Protein AF-A0A5S9M1X1-F1 (afdb_monomer)

pLDDT: mean 84.39, std 19.88, range [31.69, 98.31]

Structure (mmCIF, N/CA/C/O backbone):
data_AF-A0A5S9M1X1-F1
#
_entry.id   AF-A0A5S9M1X1-F1
#
loop_
_atom_site.group_PDB
_atom_site.id
_atom_site.type_symbol
_atom_site.label_atom_id
_atom_site.label_alt_id
_atom_site.label_comp_id
_atom_site.label_asym_id
_atom_site.label_entity_id
_atom_site.label_seq_id
_atom_site.pdbx_PDB_ins_code
_atom_site.Cartn_x
_atom_site.Cartn_y
_atom_site.Cartn_z
_atom_site.occupancy
_atom_site.B_iso_or_equiv
_atom_site.auth_seq_id
_atom_site.auth_comp_id
_atom_site.auth_asym_id
_atom_site.auth_atom_id
_atom_site.pdbx_PDB_model_num
ATOM 1 N N . MET A 1 1 ? -15.182 13.390 7.816 1.00 87.38 1 MET A N 1
ATOM 2 C CA . MET A 1 1 ? -15.202 12.295 6.815 1.00 87.38 1 MET A CA 1
ATOM 3 C C . MET A 1 1 ? -13.809 11.681 6.762 1.00 87.38 1 MET A C 1
ATOM 5 O O . MET A 1 1 ? -12.875 12.431 6.993 1.00 87.38 1 MET A O 1
ATOM 9 N N . TYR A 1 2 ? -13.662 10.376 6.515 1.00 93.69 2 TYR A N 1
ATOM 10 C CA . TYR A 1 2 ? -12.347 9.786 6.215 1.00 93.69 2 TYR A CA 1
ATOM 11 C C . TYR A 1 2 ? -12.047 9.949 4.726 1.00 93.69 2 TYR A C 1
ATOM 13 O O . TYR A 1 2 ? -12.960 9.822 3.910 1.00 93.69 2 TYR A O 1
ATOM 21 N N . LEU A 1 3 ? -10.790 10.208 4.376 1.00 96.44 3 LEU A N 1
ATOM 22 C CA . LEU A 1 3 ? -10.363 10.383 2.991 1.00 96.44 3 LEU A CA 1
ATOM 23 C C . LEU A 1 3 ? -9.283 9.363 2.643 1.00 96.44 3 LEU A C 1
ATOM 25 O O . LEU A 1 3 ? -8.184 9.431 3.181 1.00 96.44 3 LEU A O 1
ATOM 29 N N . ILE A 1 4 ? -9.589 8.462 1.710 1.00 96.75 4 ILE A N 1
ATOM 30 C CA . ILE A 1 4 ? -8.598 7.609 1.044 1.00 96.75 4 ILE A CA 1
ATOM 31 C C . ILE A 1 4 ? -8.215 8.324 -0.250 1.00 96.75 4 ILE A C 1
ATOM 33 O O . ILE A 1 4 ? -8.978 8.315 -1.216 1.00 96.75 4 ILE A O 1
ATOM 37 N N . ALA A 1 5 ? -7.070 9.004 -0.252 1.00 96.38 5 ALA A N 1
ATOM 38 C CA . ALA A 1 5 ? -6.722 10.017 -1.250 1.00 96.38 5 ALA A CA 1
ATOM 39 C C . ALA A 1 5 ? -6.144 9.441 -2.559 1.00 96.38 5 ALA A C 1
ATOM 41 O O . ALA A 1 5 ? -5.335 10.088 -3.221 1.00 96.38 5 ALA A O 1
ATOM 42 N N . GLY A 1 6 ? -6.547 8.227 -2.949 1.00 95.06 6 GLY A N 1
ATOM 43 C CA . GLY A 1 6 ? -5.954 7.542 -4.098 1.00 95.06 6 GLY A CA 1
ATOM 44 C C . GLY A 1 6 ? -4.462 7.290 -3.880 1.00 95.06 6 GLY A C 1
ATOM 45 O O . GLY A 1 6 ? -4.043 6.991 -2.765 1.00 95.06 6 GLY A O 1
ATOM 46 N N . SER A 1 7 ? -3.663 7.428 -4.934 1.00 96.31 7 SER A N 1
ATOM 47 C CA . SER A 1 7 ? -2.209 7.422 -4.807 1.00 96.31 7 SER A CA 1
ATOM 48 C C . SER A 1 7 ? -1.552 8.465 -5.709 1.00 96.31 7 SER A C 1
ATOM 50 O O . SER A 1 7 ? -2.119 8.873 -6.726 1.00 96.31 7 SER A O 1
ATOM 52 N N . VAL A 1 8 ? -0.365 8.918 -5.315 1.00 95.94 8 VAL A N 1
ATOM 53 C CA . VAL A 1 8 ? 0.420 9.957 -5.991 1.00 95.94 8 VAL A CA 1
ATOM 54 C C . VAL A 1 8 ? 1.879 9.533 -6.095 1.00 95.94 8 VAL A C 1
ATOM 56 O O . VAL A 1 8 ? 2.353 8.712 -5.313 1.00 95.94 8 VAL A O 1
ATOM 59 N N . LEU A 1 9 ? 2.606 10.095 -7.060 1.00 94.81 9 LEU A N 1
ATOM 60 C CA . LEU A 1 9 ? 4.060 9.966 -7.072 1.00 94.81 9 LEU A CA 1
ATOM 61 C C . LEU A 1 9 ? 4.649 10.872 -5.996 1.00 94.81 9 LEU A C 1
ATOM 63 O O . LEU A 1 9 ? 4.362 12.069 -5.974 1.00 94.81 9 LEU A O 1
ATOM 67 N N . ASN A 1 10 ? 5.475 10.301 -5.130 1.00 94.38 10 ASN A N 1
ATOM 68 C CA . ASN A 1 10 ? 6.081 11.006 -4.014 1.00 94.38 10 ASN A CA 1
ATOM 69 C C . ASN A 1 10 ? 7.603 10.874 -4.070 1.00 94.38 10 ASN A C 1
ATOM 71 O O . ASN A 1 10 ? 8.118 9.763 -4.154 1.00 94.38 10 ASN A O 1
ATOM 75 N N . LYS A 1 11 ? 8.329 11.995 -4.013 1.00 93.94 11 LYS A N 1
ATOM 76 C CA . LYS A 1 11 ? 9.790 11.978 -3.865 1.00 93.94 11 LYS A CA 1
ATOM 77 C C . LYS A 1 11 ? 10.115 11.925 -2.374 1.00 93.94 11 LYS A C 1
ATOM 79 O O . LYS A 1 11 ? 9.894 12.902 -1.660 1.00 93.94 11 LYS A O 1
ATOM 84 N N . ARG A 1 12 ? 10.645 10.796 -1.907 1.00 89.44 12 ARG A N 1
ATOM 85 C CA . ARG A 1 12 ? 11.081 10.613 -0.521 1.00 89.44 12 ARG A CA 1
ATOM 86 C C . ARG A 1 12 ? 12.296 11.500 -0.248 1.00 89.44 12 ARG A C 1
ATOM 88 O O . ARG A 1 12 ? 13.235 11.559 -1.041 1.00 89.44 12 ARG A O 1
ATOM 95 N N . THR A 1 13 ? 12.254 12.222 0.869 1.00 80.81 13 THR A N 1
ATOM 96 C CA . THR A 1 13 ? 13.259 13.232 1.240 1.00 80.81 13 THR A CA 1
ATOM 97 C C . THR A 1 13 ? 14.597 12.637 1.656 1.00 80.81 13 THR A C 1
ATOM 99 O O . THR A 1 13 ? 15.601 13.338 1.615 1.00 80.81 13 THR A O 1
ATOM 102 N N . GLU A 1 14 ? 14.605 11.370 2.066 1.00 74.69 14 GLU A N 1
ATOM 103 C CA . GLU A 1 14 ? 15.771 10.705 2.654 1.00 74.69 14 GLU A CA 1
ATOM 104 C C . GLU A 1 14 ? 16.738 10.186 1.576 1.00 7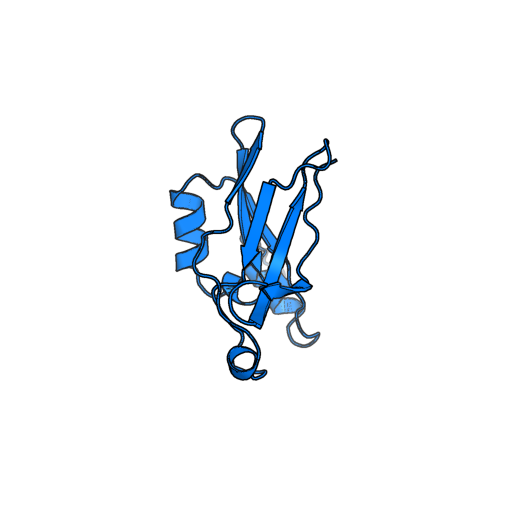4.69 14 GLU A C 1
ATOM 106 O O . GLU A 1 14 ? 17.950 10.330 1.723 1.00 74.69 14 GLU A O 1
ATOM 111 N N . ASP A 1 15 ? 16.208 9.701 0.444 1.00 74.00 15 ASP A N 1
ATOM 112 C CA . ASP A 1 15 ? 16.982 8.859 -0.484 1.00 74.00 15 ASP A CA 1
ATOM 113 C C . ASP A 1 15 ? 16.869 9.276 -1.965 1.00 74.00 15 ASP A C 1
ATOM 115 O O . ASP A 1 15 ? 17.278 8.534 -2.853 1.00 74.00 15 ASP A O 1
ATOM 119 N N . GLU A 1 16 ? 16.212 10.401 -2.265 1.00 79.00 16 GLU A N 1
ATOM 120 C CA . GLU A 1 16 ? 15.777 10.810 -3.618 1.00 79.00 16 GLU A CA 1
ATOM 121 C C . GLU A 1 16 ? 14.850 9.827 -4.363 1.00 79.00 16 GLU A C 1
ATOM 123 O O . GLU A 1 16 ? 14.404 10.122 -5.475 1.00 79.00 16 GLU A O 1
ATOM 128 N N . ASN A 1 17 ? 14.513 8.700 -3.739 1.00 88.69 17 ASN A N 1
ATOM 129 C CA . ASN A 1 17 ? 13.624 7.675 -4.265 1.00 88.69 17 ASN A CA 1
ATOM 130 C C . ASN A 1 17 ? 12.232 8.239 -4.570 1.00 88.69 17 ASN A C 1
ATOM 132 O O . ASN A 1 17 ? 11.661 8.991 -3.779 1.00 88.69 17 ASN A O 1
ATOM 136 N N . ILE A 1 18 ? 11.657 7.835 -5.702 1.00 94.25 18 ILE A N 1
ATOM 137 C CA . ILE A 1 18 ? 10.270 8.155 -6.048 1.00 94.25 18 ILE A CA 1
ATOM 138 C C . ILE A 1 18 ? 9.421 6.921 -5.765 1.00 94.25 18 ILE A C 1
ATOM 140 O O . ILE A 1 18 ? 9.747 5.832 -6.219 1.00 94.25 18 ILE A O 1
ATOM 144 N N . THR A 1 19 ? 8.323 7.065 -5.040 1.00 95.38 19 THR A N 1
ATOM 145 C CA . THR A 1 19 ? 7.402 5.966 -4.738 1.00 95.38 19 THR A CA 1
ATOM 146 C C . THR A 1 19 ? 5.996 6.291 -5.238 1.00 95.38 19 THR A C 1
ATOM 148 O O . THR A 1 19 ? 5.674 7.435 -5.562 1.00 95.38 19 THR A O 1
ATOM 151 N N . ASN A 1 20 ? 5.154 5.265 -5.369 1.00 96.06 20 ASN A N 1
ATOM 152 C CA . ASN A 1 20 ? 3.722 5.438 -5.604 1.00 96.06 20 ASN A CA 1
ATOM 153 C C . ASN A 1 20 ? 3.003 5.274 -4.264 1.00 96.06 20 ASN A C 1
ATOM 155 O O . ASN A 1 20 ? 2.883 4.150 -3.772 1.00 96.06 20 ASN A O 1
ATOM 159 N N . THR A 1 21 ? 2.572 6.392 -3.689 1.00 97.12 21 THR A N 1
ATOM 160 C CA . THR A 1 21 ? 2.156 6.489 -2.290 1.00 97.12 21 THR A CA 1
ATOM 161 C C . THR A 1 21 ? 0.668 6.767 -2.166 1.00 97.12 21 THR A C 1
ATOM 163 O O . THR A 1 21 ? 0.153 7.700 -2.781 1.00 97.12 21 THR A O 1
ATOM 166 N N . MET A 1 22 ? -0.022 5.988 -1.339 1.00 98.00 22 MET A N 1
ATOM 167 C CA . MET A 1 22 ? -1.381 6.261 -0.883 1.00 98.00 22 MET A CA 1
ATOM 168 C C . MET A 1 22 ? -1.356 6.950 0.476 1.00 98.00 22 MET A C 1
ATOM 170 O O . MET A 1 22 ? -0.682 6.489 1.396 1.00 98.00 22 MET A O 1
ATOM 174 N N . TYR A 1 23 ? -2.183 7.986 0.612 1.00 97.81 23 TYR A N 1
ATOM 175 C CA . TYR A 1 23 ? -2.425 8.657 1.882 1.00 97.81 23 TYR A CA 1
ATOM 176 C C . TYR A 1 23 ? -3.860 8.463 2.358 1.00 97.81 23 TYR A C 1
ATOM 178 O O . TYR A 1 23 ? -4.808 8.530 1.566 1.00 97.81 23 TYR A O 1
ATOM 186 N N . VAL A 1 24 ? -4.023 8.262 3.665 1.00 97.94 24 VAL A N 1
ATOM 187 C CA . VAL A 1 24 ? -5.338 8.206 4.312 1.00 97.94 24 VAL A CA 1
ATOM 188 C C . VAL A 1 24 ? -5.397 9.198 5.458 1.00 97.94 24 VAL A C 1
ATOM 190 O O . VAL A 1 24 ? -4.503 9.220 6.298 1.00 97.94 24 VAL A O 1
ATOM 193 N N . PHE A 1 25 ? -6.478 9.976 5.518 1.00 97.62 25 PHE A N 1
ATOM 194 C CA . PHE A 1 25 ? -6.716 10.963 6.570 1.00 97.62 25 PHE A CA 1
ATOM 195 C C . PHE A 1 25 ? -8.014 10.681 7.326 1.00 97.62 25 PHE A C 1
ATOM 197 O O . PHE A 1 25 ? -9.014 10.252 6.734 1.00 97.62 25 PHE A O 1
ATOM 204 N N . ASN A 1 26 ? -8.014 10.948 8.632 1.00 96.19 26 ASN A N 1
ATOM 205 C CA . ASN A 1 26 ? -9.204 10.831 9.470 1.00 96.19 26 ASN A CA 1
ATOM 206 C C . ASN A 1 26 ? -10.092 12.085 9.415 1.00 96.19 26 ASN A C 1
ATOM 208 O O . ASN A 1 26 ? -9.854 13.032 8.664 1.00 96.19 26 ASN A O 1
ATOM 212 N N . ARG A 1 27 ? -11.152 12.097 10.232 1.00 94.31 27 ARG A N 1
ATOM 213 C CA . ARG A 1 27 ? -12.136 13.192 10.260 1.00 94.31 27 ARG A CA 1
ATOM 214 C C . ARG A 1 27 ? -11.568 14.502 10.808 1.00 94.31 27 ARG A C 1
ATOM 216 O O . ARG A 1 27 ? -12.170 15.543 10.561 1.00 94.31 27 ARG A O 1
ATOM 223 N N . GLN A 1 28 ? -10.464 14.431 11.539 1.00 96.19 28 GLN A N 1
ATOM 224 C CA . GLN A 1 28 ? -9.748 15.539 12.155 1.00 96.19 28 GLN A CA 1
ATOM 225 C C . GLN A 1 28 ? -8.643 16.085 11.234 1.00 96.19 28 GLN A C 1
ATOM 227 O O . GLN A 1 28 ? -8.047 17.110 11.548 1.00 96.19 28 GLN A O 1
ATOM 232 N N . GLY A 1 29 ? -8.403 15.442 10.084 1.00 95.94 29 GLY A N 1
ATOM 233 C CA . GLY A 1 29 ? -7.331 15.800 9.153 1.00 95.94 29 GLY A CA 1
ATOM 234 C C . GLY A 1 29 ? -5.976 15.190 9.512 1.00 95.94 29 GLY A C 1
ATOM 235 O O . GLY A 1 29 ? -4.969 15.559 8.916 1.00 95.94 29 GLY A O 1
ATOM 236 N N . GLU A 1 30 ? -5.934 14.257 10.461 1.00 96.88 30 GLU A N 1
ATOM 237 C CA . GLU A 1 30 ? -4.709 13.567 10.858 1.00 96.88 30 GLU A CA 1
ATOM 238 C C . GLU A 1 30 ? -4.388 12.456 9.857 1.00 96.88 30 GLU A C 1
ATOM 240 O O . GLU A 1 30 ? -5.285 11.753 9.374 1.00 96.88 30 GLU A O 1
ATOM 245 N N . LEU A 1 31 ? -3.101 12.300 9.547 1.00 97.44 31 LEU A N 1
ATOM 246 C CA . LEU A 1 31 ? -2.607 11.256 8.660 1.00 97.44 31 LEU A CA 1
ATOM 247 C C . LEU A 1 31 ? -2.639 9.903 9.381 1.00 97.44 31 LEU A C 1
ATOM 249 O O . LEU A 1 31 ? -1.952 9.711 10.380 1.00 97.44 31 LEU A O 1
ATOM 253 N N . LEU A 1 32 ? -3.423 8.966 8.854 1.00 97.44 32 LEU A N 1
ATOM 254 C CA . LEU A 1 32 ? -3.543 7.604 9.376 1.00 97.44 32 LEU A CA 1
ATOM 255 C C . LEU A 1 32 ? -2.682 6.591 8.629 1.00 97.44 32 LEU A C 1
ATOM 257 O O . LEU A 1 32 ? -2.315 5.567 9.199 1.00 97.44 32 LEU A O 1
ATOM 261 N N . LEU A 1 33 ? -2.417 6.839 7.347 1.00 97.88 33 LEU A N 1
ATOM 262 C CA . LEU A 1 33 ? -1.640 5.931 6.517 1.00 97.88 33 LEU A CA 1
ATOM 263 C C . LEU A 1 33 ? -0.791 6.700 5.516 1.00 97.88 33 LEU A C 1
ATOM 265 O O . LEU A 1 33 ? -1.314 7.545 4.792 1.00 97.88 33 LEU A O 1
ATOM 269 N N . ASP A 1 34 ? 0.479 6.320 5.443 1.00 97.12 34 ASP A N 1
ATOM 270 C CA . ASP A 1 34 ? 1.408 6.590 4.352 1.00 97.12 34 ASP A CA 1
ATOM 271 C C . ASP A 1 34 ? 1.871 5.219 3.831 1.00 97.12 34 ASP A C 1
ATOM 273 O O . ASP A 1 34 ? 2.596 4.501 4.520 1.00 97.12 34 ASP A O 1
ATOM 277 N N . TYR A 1 35 ? 1.353 4.800 2.674 1.00 97.81 35 TYR A N 1
ATOM 278 C CA . TYR A 1 35 ? 1.594 3.467 2.121 1.00 97.81 35 TYR A CA 1
ATOM 279 C C . TYR A 1 35 ? 2.226 3.545 0.737 1.00 97.81 35 TYR A C 1
ATOM 281 O O . TYR A 1 35 ? 1.584 3.981 -0.219 1.00 97.81 35 TYR A O 1
ATOM 289 N N . ASP A 1 36 ? 3.452 3.043 0.620 1.00 97.12 36 ASP A N 1
ATOM 290 C CA . ASP A 1 36 ? 4.126 2.853 -0.659 1.00 97.12 36 ASP A CA 1
ATOM 291 C C . ASP A 1 36 ? 3.770 1.511 -1.293 1.00 97.12 36 ASP A C 1
ATOM 293 O O . ASP A 1 36 ? 3.854 0.453 -0.667 1.00 97.12 36 ASP A O 1
ATOM 297 N N . LYS A 1 37 ? 3.422 1.555 -2.580 1.00 96.81 37 LYS A N 1
ATOM 298 C CA . LYS A 1 37 ? 3.131 0.375 -3.398 1.00 96.81 37 LYS A CA 1
ATOM 299 C C . LYS A 1 37 ? 4.267 -0.646 -3.307 1.00 96.81 37 LYS A C 1
ATOM 301 O O . LYS A 1 37 ? 5.401 -0.361 -3.694 1.00 96.81 37 LYS A O 1
ATOM 306 N N . ILE A 1 38 ? 3.939 -1.860 -2.869 1.00 96.88 38 ILE A N 1
ATOM 307 C CA . ILE A 1 38 ? 4.917 -2.944 -2.700 1.00 96.88 38 ILE A CA 1
ATOM 308 C C . ILE A 1 38 ? 5.241 -3.579 -4.058 1.00 96.88 38 ILE A C 1
ATOM 310 O O . ILE A 1 38 ? 6.403 -3.790 -4.407 1.00 96.88 38 ILE A O 1
ATOM 314 N N . HIS A 1 39 ? 4.221 -3.881 -4.867 1.00 95.06 39 HIS A N 1
ATOM 315 C CA . HIS A 1 39 ? 4.416 -4.603 -6.123 1.00 95.06 39 HIS A CA 1
ATOM 316 C C . HIS A 1 39 ? 4.422 -3.658 -7.326 1.00 95.06 39 HIS A C 1
ATOM 318 O O . HIS A 1 39 ? 3.377 -3.335 -7.893 1.00 95.06 39 HIS A O 1
ATOM 324 N N . LEU A 1 40 ? 5.611 -3.253 -7.773 1.00 91.12 40 LEU A N 1
ATOM 325 C CA . LEU A 1 40 ? 5.769 -2.392 -8.950 1.00 91.12 40 LEU A CA 1
ATOM 326 C C . LEU A 1 40 ? 5.316 -3.078 -10.249 1.00 91.12 40 LEU A C 1
ATOM 328 O O . LEU A 1 40 ? 5.565 -4.266 -10.487 1.00 91.12 40 LEU A O 1
ATOM 332 N N . PHE A 1 41 ? 4.670 -2.313 -11.129 1.00 85.50 41 PHE A N 1
ATOM 333 C CA . PHE A 1 41 ? 4.172 -2.809 -12.406 1.00 85.50 41 PHE A CA 1
ATOM 334 C C . PHE A 1 41 ? 5.271 -2.784 -13.475 1.00 85.50 41 PHE A C 1
ATOM 336 O O . PHE A 1 41 ? 5.492 -1.792 -14.165 1.00 85.50 41 PHE A O 1
ATOM 343 N N . ARG A 1 42 ? 5.960 -3.916 -13.641 1.00 77.81 42 ARG A N 1
ATOM 344 C CA . ARG A 1 42 ? 7.140 -4.017 -14.521 1.00 77.81 42 ARG A CA 1
ATOM 345 C C . ARG A 1 42 ? 6.864 -3.834 -16.015 1.00 77.81 42 ARG A C 1
ATOM 347 O O . ARG A 1 42 ? 7.759 -3.419 -16.730 1.00 77.81 42 ARG A O 1
ATOM 354 N N . LEU A 1 43 ? 5.648 -4.118 -16.489 1.00 66.31 43 LEU A N 1
ATOM 355 C CA . LEU A 1 43 ? 5.307 -4.037 -17.921 1.00 66.31 43 LEU A CA 1
ATOM 356 C C . LEU A 1 43 ? 5.250 -2.600 -18.473 1.00 66.31 43 LEU A C 1
ATOM 358 O O . LEU A 1 43 ? 5.105 -2.435 -19.677 1.00 66.31 43 LEU A O 1
ATOM 362 N N . MET A 1 44 ? 5.319 -1.588 -17.606 1.00 69.12 44 MET A N 1
ATOM 363 C CA . MET A 1 44 ? 5.415 -0.168 -17.974 1.00 69.12 44 MET A CA 1
ATOM 364 C C . MET A 1 44 ? 6.682 0.468 -17.394 1.00 69.12 44 MET A C 1
ATOM 366 O O . MET A 1 44 ? 6.698 1.658 -17.102 1.00 69.12 44 MET A O 1
ATOM 370 N N . ASP A 1 45 ? 7.712 -0.342 -17.139 1.00 77.50 45 ASP A N 1
ATOM 371 C CA . ASP A 1 45 ? 9.006 0.120 -16.642 1.00 77.50 45 ASP A CA 1
ATOM 372 C C . ASP A 1 45 ? 8.965 0.883 -15.307 1.00 77.50 45 ASP A C 1
ATOM 374 O O . ASP A 1 45 ? 9.943 1.531 -14.953 1.00 77.50 45 ASP A O 1
ATOM 378 N N . GLU A 1 46 ? 7.900 0.742 -14.497 1.00 71.00 46 GLU A N 1
ATOM 379 C CA . GLU A 1 46 ? 7.795 1.429 -13.192 1.00 71.00 46 GLU A CA 1
ATOM 380 C C . GLU A 1 46 ? 9.033 1.175 -12.319 1.00 71.00 46 GLU A C 1
ATOM 382 O O . GLU A 1 46 ? 9.538 2.093 -11.694 1.00 71.00 46 GLU A O 1
ATOM 387 N N . HIS A 1 47 ? 9.564 -0.048 -12.326 1.00 74.94 47 HIS A N 1
ATOM 388 C CA . HIS A 1 47 ? 10.769 -0.447 -11.588 1.00 74.94 47 HIS A CA 1
ATOM 389 C C . HIS A 1 47 ? 12.064 0.305 -11.947 1.00 74.94 47 HIS A C 1
ATOM 391 O O . HIS A 1 47 ? 13.019 0.225 -11.184 1.00 74.94 47 HIS A O 1
ATOM 397 N N . ASN A 1 48 ? 12.112 1.008 -13.080 1.00 79.75 48 ASN A N 1
ATOM 398 C CA . ASN A 1 48 ? 13.264 1.827 -13.466 1.00 79.75 48 ASN A CA 1
ATOM 399 C C . ASN A 1 48 ? 13.193 3.246 -12.885 1.00 79.75 48 ASN A C 1
ATOM 401 O O . ASN A 1 48 ? 14.195 3.956 -12.883 1.00 79.75 48 ASN A O 1
ATOM 405 N N . TYR A 1 49 ? 12.013 3.665 -12.421 1.00 84.81 49 TYR A N 1
ATOM 406 C CA . TYR A 1 49 ? 11.741 5.036 -11.983 1.00 84.81 49 TYR A CA 1
ATOM 407 C C . TYR A 1 49 ? 11.212 5.117 -10.554 1.00 84.81 49 TYR A C 1
ATOM 409 O O . TYR A 1 49 ? 11.308 6.171 -9.933 1.00 84.81 49 TYR A O 1
ATOM 417 N N . LEU A 1 50 ? 10.624 4.028 -10.058 1.00 91.44 50 LEU A N 1
ATOM 418 C CA . LEU A 1 50 ? 9.975 3.948 -8.764 1.00 91.44 50 LEU A CA 1
ATOM 419 C C . LEU A 1 50 ? 10.657 2.918 -7.872 1.00 91.44 50 LEU A C 1
ATOM 421 O O . LEU A 1 50 ? 11.044 1.837 -8.319 1.00 91.44 50 LEU A O 1
ATOM 425 N N . THR A 1 51 ? 10.697 3.232 -6.587 1.00 93.62 51 THR A N 1
ATOM 426 C CA . THR A 1 51 ? 11.149 2.349 -5.518 1.00 93.62 51 THR A CA 1
ATOM 427 C C . THR A 1 51 ? 9.941 1.659 -4.889 1.00 93.62 51 THR A C 1
ATOM 429 O O . THR A 1 51 ? 8.877 2.258 -4.713 1.00 93.62 51 THR A O 1
ATOM 432 N N . ALA A 1 52 ? 10.083 0.364 -4.606 1.00 94.62 52 ALA A N 1
ATOM 433 C CA . ALA A 1 52 ? 9.039 -0.424 -3.964 1.00 94.62 52 ALA A CA 1
ATOM 434 C C . ALA A 1 52 ? 8.953 -0.084 -2.473 1.00 94.62 52 ALA A C 1
ATOM 436 O O . ALA A 1 52 ? 9.982 0.063 -1.815 1.00 94.62 52 ALA A O 1
ATOM 437 N N . GLY A 1 53 ? 7.732 -0.017 -1.947 1.00 95.19 53 GLY A N 1
ATOM 438 C CA . GLY A 1 53 ? 7.501 0.019 -0.507 1.00 95.19 53 GLY A CA 1
ATOM 439 C C . GLY A 1 53 ? 7.775 -1.330 0.158 1.00 95.19 53 GLY A C 1
ATOM 440 O O . GLY A 1 53 ? 7.742 -2.379 -0.492 1.00 95.19 53 GLY A O 1
ATOM 441 N N . ASP A 1 54 ? 7.995 -1.308 1.471 1.00 94.88 54 ASP A N 1
ATOM 442 C CA . ASP A 1 54 ? 8.264 -2.498 2.289 1.00 94.88 54 ASP A CA 1
ATOM 443 C C . ASP A 1 54 ? 7.322 -2.650 3.502 1.00 94.88 54 ASP A C 1
ATOM 445 O O . ASP A 1 54 ? 7.367 -3.664 4.203 1.00 94.88 54 ASP A O 1
ATOM 449 N N . GLN A 1 55 ? 6.420 -1.687 3.722 1.00 96.69 55 GLN A N 1
ATOM 450 C CA . GLN A 1 55 ? 5.456 -1.691 4.823 1.00 96.69 55 GLN A CA 1
ATOM 451 C C . GLN A 1 55 ? 4.071 -2.155 4.375 1.00 96.69 55 GLN A C 1
ATOM 453 O O . GLN A 1 55 ? 3.624 -1.869 3.267 1.00 96.69 55 GLN A O 1
ATOM 458 N N . LEU A 1 56 ? 3.345 -2.842 5.260 1.00 97.81 56 LEU A N 1
ATOM 459 C CA . LEU A 1 56 ? 1.946 -3.200 5.017 1.00 97.81 56 LEU A CA 1
ATOM 460 C C . LEU A 1 56 ? 1.043 -1.972 5.165 1.00 97.81 56 LEU A C 1
ATOM 462 O O . LEU A 1 56 ? 1.097 -1.280 6.178 1.00 97.81 56 LEU A O 1
ATOM 466 N N . GLY A 1 57 ? 0.149 -1.753 4.201 1.00 97.50 57 GLY A N 1
ATOM 467 C CA . GLY A 1 57 ? -0.850 -0.694 4.285 1.00 97.50 57 GLY A CA 1
ATOM 468 C C . GLY A 1 57 ? -1.986 -1.074 5.232 1.00 97.50 57 GLY A C 1
ATOM 469 O O . GLY A 1 57 ? -2.958 -1.667 4.783 1.00 97.50 57 GLY A O 1
ATOM 470 N N . LEU A 1 58 ? -1.883 -0.773 6.526 1.00 97.94 58 LEU A N 1
ATOM 471 C CA . LEU A 1 58 ? -2.944 -1.005 7.515 1.00 97.94 58 LEU A CA 1
ATOM 472 C C . LEU A 1 58 ? -3.209 0.270 8.305 1.00 97.94 58 LEU A C 1
ATOM 474 O O . LEU A 1 58 ? -2.270 0.900 8.781 1.00 97.94 58 LEU A O 1
ATOM 478 N N . PHE A 1 59 ? -4.479 0.614 8.492 1.00 97.31 59 PHE A N 1
ATOM 479 C CA . PHE A 1 59 ? -4.871 1.714 9.368 1.00 97.31 59 PHE A CA 1
ATOM 480 C C . PHE A 1 59 ? -6.149 1.393 10.137 1.00 97.31 59 PHE A C 1
ATOM 482 O O . PHE A 1 59 ? -6.990 0.606 9.689 1.00 97.31 59 PHE A O 1
ATOM 489 N N . ASP A 1 60 ? -6.286 2.011 11.306 1.00 95.69 60 ASP A N 1
ATOM 490 C CA . ASP A 1 60 ? -7.485 1.912 12.127 1.00 95.69 60 ASP A CA 1
ATOM 491 C C . ASP A 1 60 ? -8.542 2.915 11.642 1.00 95.69 60 ASP A C 1
ATOM 493 O O . ASP A 1 60 ? -8.298 4.121 11.563 1.00 95.69 60 ASP A O 1
ATOM 497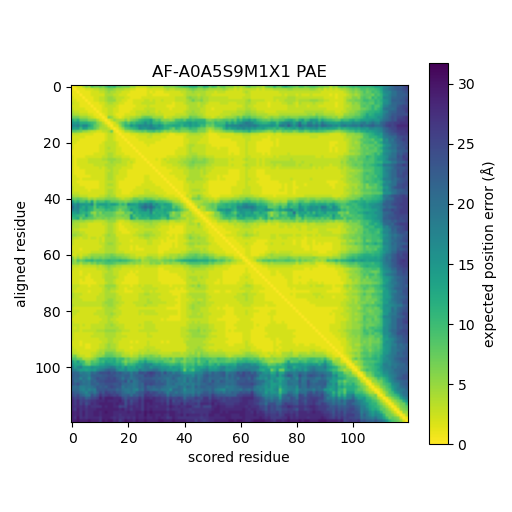 N N . TYR A 1 61 ? -9.721 2.412 11.287 1.00 93.44 61 TYR A N 1
ATOM 498 C CA . TYR A 1 61 ? -10.877 3.231 10.934 1.00 93.44 61 TYR A CA 1
ATOM 499 C C . TYR A 1 61 ? -11.709 3.614 12.172 1.00 93.44 61 TYR A C 1
ATOM 501 O O . TYR A 1 61 ? -12.553 4.506 12.086 1.00 93.44 61 TYR A O 1
ATOM 509 N N . GLY A 1 62 ? -11.437 3.013 13.332 1.00 88.88 62 GLY A N 1
ATOM 510 C CA . GLY A 1 62 ? -12.238 3.104 14.548 1.00 88.88 62 GLY A CA 1
ATOM 511 C C . GLY A 1 62 ? -13.289 1.995 14.630 1.00 88.88 62 GLY A C 1
ATOM 512 O O . GLY A 1 62 ? -13.461 1.213 13.696 1.00 88.88 62 GLY A O 1
ATOM 513 N N . GLU A 1 63 ? -13.998 1.926 15.764 1.00 87.25 63 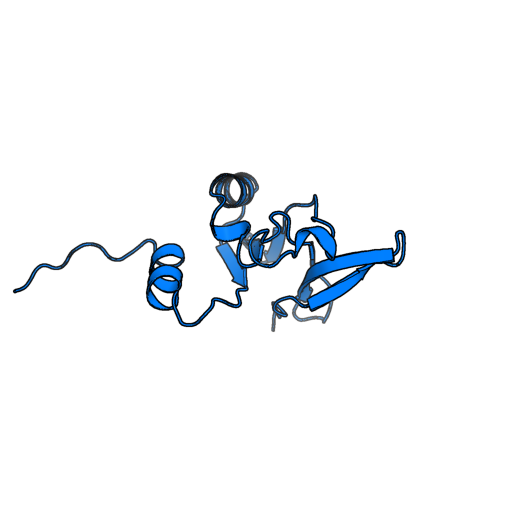GLU A N 1
ATOM 514 C CA . GLU A 1 63 ? -15.071 0.938 16.009 1.00 87.25 63 GLU A CA 1
ATOM 515 C C . GLU A 1 63 ? -14.610 -0.521 15.788 1.00 87.25 63 GLU A C 1
ATOM 517 O O . GLU A 1 63 ? -15.337 -1.355 15.249 1.00 87.25 63 GLU A O 1
ATOM 522 N N . ASP A 1 64 ? -13.366 -0.823 16.175 1.00 90.75 64 ASP A N 1
ATOM 523 C CA . ASP A 1 64 ? -12.699 -2.114 15.969 1.00 90.75 64 ASP A CA 1
ATOM 524 C C . ASP A 1 64 ? -12.556 -2.529 14.490 1.00 90.75 64 ASP A C 1
ATOM 526 O O . ASP A 1 64 ? -12.447 -3.722 14.181 1.00 90.75 64 ASP A O 1
ATOM 530 N N . VAL A 1 65 ? -12.567 -1.586 13.543 1.00 96.06 65 VAL A N 1
ATOM 531 C CA . VAL A 1 65 ? -12.393 -1.860 12.109 1.00 96.06 65 VAL A CA 1
ATOM 532 C C . VAL A 1 65 ? -11.006 -1.438 11.641 1.00 96.06 65 VAL A C 1
ATOM 534 O O . VAL A 1 65 ? -10.720 -0.262 11.453 1.00 96.06 65 VAL A O 1
ATOM 537 N N . THR A 1 66 ? -10.157 -2.417 11.335 1.00 97.81 66 THR A N 1
ATOM 538 C CA . THR A 1 66 ? -8.905 -2.182 10.604 1.00 97.81 66 THR A CA 1
ATOM 539 C C . THR A 1 66 ? -9.137 -2.323 9.102 1.00 97.81 66 THR A C 1
ATOM 541 O O . THR A 1 66 ? -9.784 -3.274 8.648 1.00 97.81 66 THR A O 1
ATOM 544 N N . ILE A 1 67 ? -8.579 -1.401 8.320 1.00 98.12 67 ILE A N 1
ATOM 545 C CA . ILE A 1 67 ? -8.635 -1.414 6.857 1.00 98.12 67 ILE A CA 1
ATOM 546 C C . ILE A 1 67 ? -7.238 -1.687 6.298 1.00 98.12 67 ILE A C 1
ATOM 548 O O . ILE A 1 67 ? -6.259 -1.075 6.719 1.00 98.12 67 ILE A O 1
ATOM 552 N N . GLY A 1 68 ? -7.156 -2.607 5.336 1.00 98.25 68 GLY A N 1
ATOM 553 C CA . GLY A 1 68 ? -5.964 -2.867 4.537 1.00 98.25 68 GLY A CA 1
ATOM 554 C C . GLY A 1 68 ? -5.996 -2.101 3.2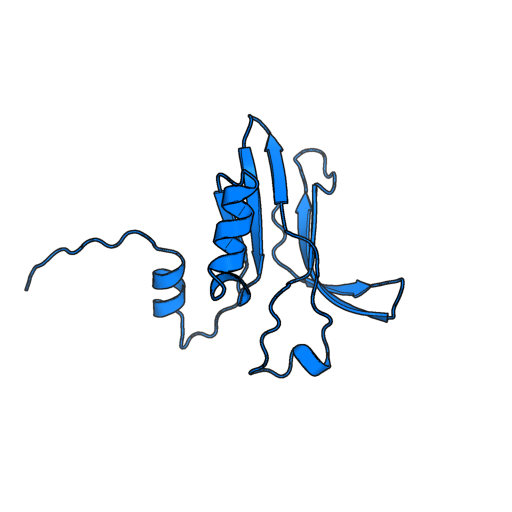15 1.00 98.25 68 GLY A C 1
ATOM 555 O O . GLY A 1 68 ? -7.006 -2.113 2.516 1.00 98.25 68 GLY A O 1
ATOM 556 N N . ALA A 1 69 ? -4.895 -1.458 2.851 1.00 98.00 69 ALA A N 1
ATOM 557 C CA . ALA A 1 69 ? -4.720 -0.693 1.627 1.00 98.00 69 ALA A CA 1
ATOM 558 C C . ALA A 1 69 ? -3.806 -1.427 0.638 1.00 98.00 69 ALA A C 1
ATOM 560 O O . ALA A 1 69 ? -2.820 -2.057 1.018 1.00 98.00 69 ALA A O 1
ATOM 561 N N . MET A 1 70 ? -4.148 -1.334 -0.645 1.00 98.25 70 MET A N 1
ATOM 562 C CA . MET A 1 70 ? -3.399 -1.886 -1.774 1.00 98.25 70 MET A CA 1
ATOM 563 C C . MET A 1 70 ? -3.439 -0.902 -2.948 1.00 98.25 70 MET A C 1
ATOM 565 O O . MET A 1 70 ? -4.415 -0.161 -3.113 1.00 98.25 70 MET A O 1
ATOM 569 N N . ILE A 1 71 ? -2.405 -0.902 -3.794 1.00 97.00 71 ILE A N 1
ATOM 570 C CA . ILE A 1 71 ? -2.341 -0.041 -4.979 1.00 97.00 71 ILE A CA 1
ATOM 571 C C . ILE A 1 71 ? -2.238 -0.892 -6.247 1.00 97.00 71 ILE A C 1
ATOM 573 O O . ILE A 1 71 ? -1.208 -1.488 -6.565 1.00 97.00 71 ILE A O 1
ATOM 577 N N . CYS A 1 72 ? -3.299 -0.853 -7.055 1.00 93.62 72 CYS A N 1
ATOM 578 C CA . CYS A 1 72 ? -3.392 -1.351 -8.427 1.00 93.62 72 CYS A CA 1
ATOM 579 C C . CYS A 1 72 ? -2.868 -2.782 -8.657 1.00 93.62 72 CYS A C 1
ATOM 581 O O . CYS A 1 72 ? -3.652 -3.726 -8.750 1.00 93.62 72 CYS A O 1
ATOM 583 N N . TYR A 1 73 ? -1.554 -2.933 -8.835 1.00 93.31 73 TYR A N 1
ATOM 584 C CA . TYR A 1 73 ? -0.902 -4.198 -9.162 1.00 93.31 73 TYR A CA 1
ATOM 585 C C . TYR A 1 73 ? -0.771 -5.119 -7.944 1.00 93.31 73 TYR A C 1
ATOM 587 O O . TYR A 1 73 ? -0.774 -6.335 -8.124 1.00 93.31 73 TYR A O 1
ATOM 595 N N . ASP A 1 74 ? -0.784 -4.556 -6.732 1.00 95.44 74 ASP A N 1
ATOM 596 C CA . ASP A 1 74 ? -0.833 -5.292 -5.463 1.00 95.44 74 ASP A CA 1
ATOM 597 C C . ASP A 1 74 ? -1.986 -6.304 -5.410 1.00 95.44 74 ASP A C 1
ATOM 599 O O . ASP A 1 74 ? -1.817 -7.411 -4.902 1.00 95.44 74 ASP A O 1
ATOM 603 N N . LEU A 1 75 ? -3.128 -5.983 -6.032 1.00 93.50 75 LEU A N 1
ATOM 604 C CA . LEU A 1 75 ? -4.295 -6.868 -6.108 1.00 93.50 75 LEU A CA 1
ATOM 605 C C . LEU A 1 75 ? -3.977 -8.249 -6.713 1.00 93.50 75 LEU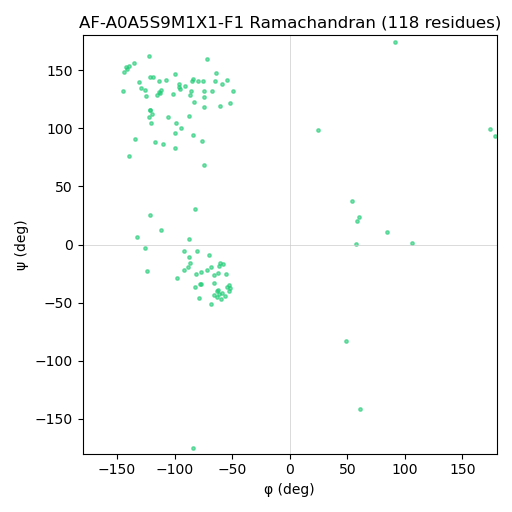 A C 1
ATOM 607 O O . LEU A 1 75 ? -4.669 -9.225 -6.439 1.00 93.50 75 LEU A O 1
ATOM 611 N N . ARG A 1 76 ? -2.938 -8.354 -7.551 1.00 92.38 76 ARG A N 1
ATOM 612 C CA . ARG A 1 76 ? -2.552 -9.617 -8.202 1.00 92.38 76 ARG A CA 1
ATOM 613 C C . ARG A 1 76 ? -1.733 -10.545 -7.308 1.00 92.38 76 ARG A C 1
ATOM 615 O O . ARG A 1 76 ? -1.454 -11.666 -7.726 1.00 92.38 76 ARG A O 1
ATOM 622 N N . PHE A 1 77 ? -1.361 -10.100 -6.111 1.00 94.88 77 PHE A N 1
ATOM 623 C CA . PHE A 1 77 ? -0.539 -10.844 -5.165 1.00 94.88 77 PHE A CA 1
ATOM 624 C C . PHE A 1 77 ? -1.403 -11.257 -3.968 1.00 94.88 77 PHE A C 1
ATOM 626 O O . PHE A 1 77 ? -1.451 -10.547 -2.962 1.00 94.88 77 PHE A O 1
ATOM 633 N N . PRO A 1 78 ? -2.102 -12.408 -4.036 1.00 95.38 78 PRO A N 1
ATOM 634 C CA . PRO A 1 78 ? -3.023 -12.841 -2.979 1.00 95.38 78 PRO A CA 1
ATOM 635 C C . PRO A 1 78 ? -2.335 -13.057 -1.620 1.00 95.38 78 PRO A C 1
ATOM 637 O O . PRO A 1 78 ? -2.986 -13.090 -0.577 1.00 95.38 78 PRO A O 1
ATOM 640 N N . GLN A 1 79 ? -1.011 -13.205 -1.608 1.00 97.75 79 GLN A N 1
ATOM 641 C CA . GLN A 1 79 ? -0.198 -13.249 -0.399 1.00 97.75 79 GLN A CA 1
ATOM 642 C C . GLN A 1 79 ? -0.288 -11.935 0.386 1.00 97.75 79 GLN A C 1
ATOM 644 O O . GLN A 1 79 ? -0.376 -11.978 1.612 1.00 97.75 79 GLN A O 1
ATOM 649 N N . LEU A 1 80 ? -0.322 -10.784 -0.296 1.00 97.62 80 LEU A N 1
ATOM 650 C CA . LEU A 1 80 ? -0.457 -9.481 0.351 1.00 97.62 80 LEU A CA 1
ATOM 651 C C . LEU A 1 80 ? -1.845 -9.331 0.976 1.00 97.62 80 LEU A C 1
ATOM 653 O O . LEU A 1 80 ? -1.942 -9.079 2.174 1.00 97.62 80 LEU A O 1
ATOM 657 N N . SER A 1 81 ? -2.914 -9.594 0.218 1.00 97.12 81 SER A N 1
ATOM 658 C CA . SER A 1 81 ? -4.283 -9.523 0.748 1.00 97.12 81 SER A CA 1
ATOM 659 C C . SER A 1 81 ? -4.492 -10.481 1.924 1.00 97.12 81 SER A C 1
ATOM 661 O O . SER A 1 81 ? -5.063 -10.098 2.942 1.00 97.12 81 SER A O 1
ATOM 663 N N . ARG A 1 82 ? -3.967 -11.712 1.839 1.00 98.06 82 ARG A N 1
ATOM 664 C CA . ARG A 1 82 ? -4.014 -12.678 2.946 1.00 98.06 82 ARG A CA 1
ATOM 665 C C . ARG A 1 82 ? -3.244 -12.190 4.170 1.00 98.06 82 ARG A C 1
ATOM 667 O O . ARG A 1 82 ? -3.705 -12.386 5.290 1.00 98.06 82 ARG A O 1
ATOM 674 N N . THR A 1 83 ? -2.091 -11.559 3.971 1.00 98.31 83 THR A N 1
ATOM 675 C CA . THR A 1 83 ? -1.287 -11.008 5.069 1.00 98.31 83 THR A CA 1
ATOM 676 C C . THR A 1 83 ? -2.020 -9.867 5.770 1.00 98.31 83 THR A C 1
ATOM 678 O O . THR A 1 83 ? -2.075 -9.864 6.997 1.00 98.31 83 THR A O 1
ATOM 681 N N . LEU A 1 84 ? -2.644 -8.953 5.018 1.00 98.31 84 LEU A N 1
ATOM 682 C CA . LEU A 1 84 ? -3.449 -7.859 5.574 1.00 98.31 84 LEU A CA 1
ATOM 683 C C . LEU A 1 84 ? -4.619 -8.392 6.416 1.00 98.31 84 LEU A C 1
ATOM 685 O O . LEU A 1 84 ? -4.805 -7.963 7.554 1.00 98.31 84 LEU A O 1
ATOM 689 N N . VAL A 1 85 ? -5.359 -9.381 5.904 1.00 98.12 85 VAL A N 1
ATOM 690 C CA . VAL A 1 85 ? -6.472 -10.017 6.635 1.00 98.12 85 VAL A CA 1
ATOM 691 C C . VAL A 1 85 ? -5.980 -10.730 7.896 1.00 98.12 85 VAL A C 1
ATOM 693 O O . VAL A 1 85 ? -6.543 -10.538 8.970 1.00 98.12 85 VAL A O 1
ATOM 696 N N . ASN A 1 86 ? -4.885 -11.492 7.812 1.00 98.25 86 ASN A N 1
ATOM 697 C CA . ASN A 1 86 ? -4.289 -12.156 8.978 1.00 98.25 86 ASN A CA 1
ATOM 698 C C . ASN A 1 86 ? -3.806 -11.165 10.050 1.00 98.25 86 ASN A C 1
ATOM 700 O O . ASN A 1 86 ? -3.697 -11.5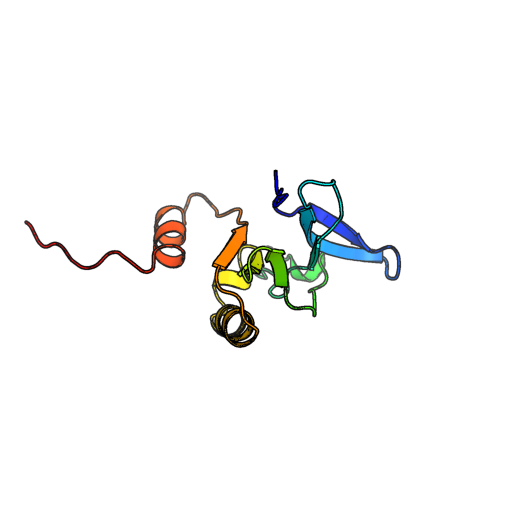30 11.218 1.00 98.25 86 ASN A O 1
ATOM 704 N N . LYS A 1 87 ? -3.496 -9.924 9.660 1.00 97.75 87 LYS A N 1
ATOM 705 C CA . LYS A 1 87 ? -3.121 -8.826 10.560 1.00 97.75 87 LYS A CA 1
ATOM 706 C C . LYS A 1 87 ? -4.325 -8.041 11.097 1.00 97.75 87 LYS A C 1
ATOM 708 O O . LYS A 1 87 ? -4.122 -7.070 11.814 1.00 97.75 87 LYS A O 1
ATOM 713 N N . GLY A 1 88 ? -5.551 -8.472 10.796 1.00 97.38 88 GLY A N 1
ATOM 714 C CA . GLY A 1 88 ? -6.781 -7.913 11.357 1.00 97.38 88 GLY A CA 1
ATOM 715 C C . GLY A 1 88 ? -7.592 -7.043 10.399 1.00 97.38 88 GLY A C 1
ATOM 716 O O . GLY A 1 88 ? -8.638 -6.542 10.807 1.00 97.38 88 GLY A O 1
ATOM 717 N N . ALA A 1 89 ? -7.170 -6.873 9.138 1.00 98.06 89 ALA A N 1
ATOM 718 C CA . ALA A 1 89 ? -7.963 -6.122 8.168 1.00 98.06 89 ALA A CA 1
ATOM 719 C C . ALA A 1 89 ? -9.335 -6.780 7.954 1.00 98.06 89 ALA A C 1
ATOM 721 O O . ALA A 1 89 ? -9.428 -7.918 7.490 1.00 98.06 89 ALA A O 1
ATOM 722 N N . LYS A 1 90 ? -10.399 -6.034 8.260 1.00 97.88 90 LYS A N 1
ATOM 723 C CA . LYS A 1 90 ? -11.796 -6.427 8.015 1.00 97.88 90 LYS A CA 1
ATOM 724 C C . LYS A 1 90 ? -12.301 -5.929 6.661 1.00 97.88 90 LYS A C 1
ATOM 726 O O . LYS A 1 90 ? -13.242 -6.489 6.110 1.00 97.88 90 LYS A O 1
ATOM 731 N N . VAL A 1 91 ? -11.662 -4.891 6.122 1.00 97.31 91 VAL A N 1
ATOM 732 C CA . VAL A 1 91 ? -11.947 -4.306 4.807 1.00 97.31 91 VAL A CA 1
ATOM 733 C C . VAL A 1 91 ? -10.635 -4.158 4.048 1.00 97.31 91 VAL A C 1
ATOM 735 O O . VAL A 1 91 ? -9.627 -3.771 4.634 1.00 97.31 91 VAL A O 1
ATOM 738 N N . LEU A 1 92 ? -10.647 -4.441 2.746 1.00 97.69 92 LEU A N 1
ATOM 739 C CA . LEU A 1 92 ? -9.530 -4.155 1.850 1.00 97.69 92 LEU A CA 1
ATOM 740 C C . LEU A 1 92 ? -9.943 -3.088 0.838 1.00 97.69 92 LEU A C 1
ATOM 742 O O . LEU A 1 92 ? -10.982 -3.211 0.191 1.00 97.69 92 LEU A O 1
ATOM 746 N N . VAL A 1 93 ? -9.113 -2.063 0.676 1.00 97.00 93 VAL A N 1
ATOM 747 C CA . VAL A 1 93 ? -9.290 -1.000 -0.313 1.00 97.00 93 VAL A CA 1
ATOM 748 C C . VAL A 1 93 ? -8.150 -1.067 -1.313 1.00 97.00 93 VAL A C 1
ATOM 750 O O . VAL A 1 93 ? -6.980 -1.087 -0.942 1.00 97.00 93 VAL A O 1
ATOM 753 N N . ASN A 1 94 ? -8.499 -1.090 -2.597 1.00 96.06 94 ASN A N 1
ATOM 754 C CA . ASN A 1 94 ? -7.537 -1.085 -3.687 1.00 96.06 94 ASN A CA 1
ATOM 755 C C . ASN A 1 94 ? -7.782 0.116 -4.601 1.00 96.06 94 ASN A C 1
ATOM 757 O O . ASN A 1 94 ? -8.767 0.133 -5.343 1.00 96.06 94 ASN A O 1
ATOM 761 N N . THR A 1 95 ? -6.883 1.099 -4.583 1.00 94.88 95 THR A N 1
ATOM 762 C CA . THR A 1 95 ? -6.939 2.228 -5.522 1.00 94.88 95 THR A CA 1
ATOM 763 C C . THR A 1 95 ? -6.209 1.839 -6.798 1.00 94.88 95 THR A C 1
ATOM 765 O O . THR A 1 95 ? -5.069 1.372 -6.750 1.00 94.88 95 THR A O 1
ATOM 768 N N . ALA A 1 96 ? -6.842 2.002 -7.956 1.00 90.69 96 ALA A N 1
ATOM 769 C CA . ALA A 1 96 ? -6.271 1.528 -9.209 1.00 90.69 96 ALA A CA 1
ATOM 770 C C . ALA A 1 96 ? -6.572 2.452 -10.385 1.00 90.69 96 ALA A C 1
ATOM 772 O O . ALA A 1 96 ? -7.651 3.030 -10.482 1.00 90.69 96 ALA A O 1
ATOM 773 N N . GLN A 1 97 ? -5.631 2.492 -11.327 1.00 86.75 97 GLN A N 1
ATOM 774 C CA . GLN A 1 97 ? -5.814 3.051 -12.660 1.00 86.75 97 GLN A CA 1
ATOM 775 C C . GLN A 1 97 ? -5.626 1.917 -13.672 1.00 86.75 97 GLN A C 1
ATOM 777 O O . GLN A 1 97 ? -4.515 1.621 -14.114 1.00 86.75 97 GLN A O 1
ATOM 782 N N . TRP A 1 98 ? -6.710 1.208 -13.9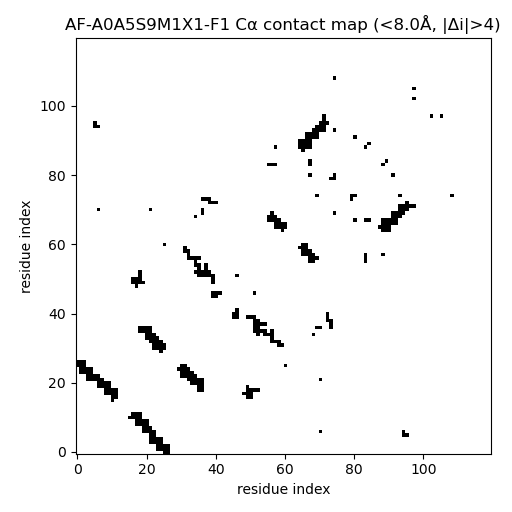89 1.00 76.62 98 TRP A N 1
ATOM 783 C CA . TRP A 1 98 ? -6.655 0.120 -14.962 1.00 76.62 98 TRP A CA 1
ATOM 784 C C . TRP A 1 98 ? -6.810 0.634 -16.395 1.00 76.62 98 TRP A C 1
ATOM 786 O O . TRP A 1 98 ? -7.642 1.505 -16.646 1.00 76.62 98 TRP A O 1
ATOM 796 N N . PRO A 1 99 ? -6.056 0.074 -17.360 1.00 73.50 99 PRO A N 1
ATOM 797 C CA . PRO A 1 99 ? -6.269 0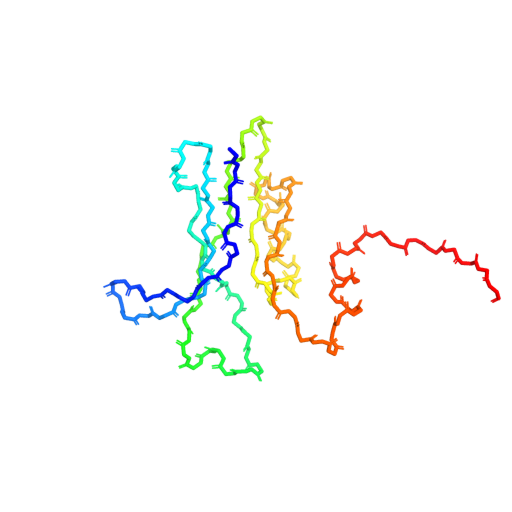.388 -18.765 1.00 73.50 99 PRO A CA 1
ATOM 798 C C . PRO A 1 99 ? -7.654 -0.096 -19.209 1.00 73.50 99 PRO A C 1
ATOM 800 O O . PRO A 1 99 ? -8.124 -1.141 -18.752 1.00 73.50 99 PRO A O 1
ATOM 803 N N . SER A 1 100 ? -8.271 0.624 -20.148 1.00 72.12 100 SER A N 1
ATOM 804 C CA . SER A 1 100 ? -9.620 0.343 -20.671 1.00 72.12 100 SER A CA 1
ATOM 805 C C . SER A 1 100 ? -9.802 -1.107 -21.137 1.00 72.12 100 SER A C 1
ATOM 807 O O . SER A 1 100 ? -10.822 -1.726 -20.845 1.00 72.12 100 SER A O 1
ATOM 809 N N . ALA A 1 101 ? -8.770 -1.695 -21.750 1.00 69.94 101 ALA A N 1
ATOM 810 C CA . ALA A 1 101 ? -8.740 -3.095 -22.181 1.00 69.94 101 ALA A CA 1
ATOM 811 C C . ALA A 1 101 ? -8.966 -4.120 -21.047 1.00 69.94 101 ALA A C 1
ATOM 813 O O . ALA A 1 101 ? -9.258 -5.282 -21.313 1.00 69.94 101 ALA A O 1
ATOM 814 N N . ARG A 1 102 ? -8.820 -3.716 -19.778 1.00 64.19 102 ARG A N 1
ATOM 815 C CA . ARG A 1 102 ? -9.015 -4.563 -18.590 1.00 64.19 102 ARG A CA 1
ATOM 816 C C . ARG A 1 102 ? -10.229 -4.168 -17.745 1.00 64.19 102 ARG A C 1
ATOM 818 O O . ARG A 1 102 ? -10.368 -4.695 -16.642 1.00 64.19 102 ARG A O 1
ATOM 825 N N . GLY A 1 103 ? -11.124 -3.316 -18.252 1.00 57.34 103 GLY A N 1
ATOM 826 C CA . GLY A 1 103 ? -12.316 -2.863 -17.522 1.00 57.34 103 GLY A CA 1
ATOM 827 C C . GLY A 1 103 ? -13.200 -4.002 -16.993 1.00 57.34 103 GLY A C 1
ATOM 828 O O . GLY A 1 103 ? -13.685 -3.933 -15.868 1.00 57.34 103 GLY A O 1
ATOM 829 N N . THR A 1 104 ? -13.334 -5.102 -17.741 1.00 54.16 104 THR A N 1
ATOM 830 C CA . THR A 1 104 ? -14.100 -6.295 -17.328 1.00 54.16 104 THR A CA 1
ATOM 831 C C . THR A 1 104 ? -13.367 -7.187 -16.317 1.00 54.16 104 THR A C 1
ATOM 833 O O . THR A 1 104 ? -14.003 -7.753 -15.432 1.00 54.16 104 THR A O 1
ATOM 836 N N . ILE A 1 105 ? -12.035 -7.297 -16.390 1.00 54.72 105 ILE A N 1
ATOM 837 C CA . ILE A 1 105 ? -11.230 -8.120 -15.460 1.00 54.72 105 ILE A CA 1
ATOM 838 C C . ILE A 1 105 ? -11.032 -7.410 -14.120 1.00 54.72 105 ILE A C 1
ATOM 840 O O . ILE A 1 105 ? -11.001 -8.056 -13.075 1.00 54.72 105 ILE A O 1
ATOM 844 N N . GLY A 1 106 ? -10.916 -6.083 -14.144 1.00 49.94 106 GLY A N 1
ATOM 845 C CA . GLY A 1 106 ? -10.867 -5.266 -12.941 1.00 49.94 106 GLY A CA 1
ATOM 846 C C . GLY A 1 106 ? -12.080 -5.487 -12.039 1.00 49.94 106 GLY A C 1
ATOM 847 O O . GLY A 1 106 ? -11.926 -5.720 -10.844 1.00 49.94 106 GLY A O 1
ATOM 848 N N . ALA A 1 107 ? -13.270 -5.532 -12.646 1.00 48.16 107 ALA A N 1
ATOM 849 C CA . ALA A 1 107 ? -14.500 -5.905 -11.958 1.00 48.16 107 ALA A CA 1
ATOM 850 C C . ALA A 1 107 ? -14.446 -7.342 -11.412 1.00 48.16 107 ALA A C 1
ATOM 852 O O . ALA A 1 107 ? -14.822 -7.558 -10.272 1.00 48.16 107 ALA A O 1
ATOM 853 N N . ALA A 1 108 ? -13.925 -8.312 -12.173 1.00 43.81 108 ALA A N 1
ATOM 854 C CA . ALA A 1 108 ? -13.844 -9.709 -11.731 1.00 43.81 108 ALA A CA 1
ATOM 855 C C . ALA A 1 108 ? -12.893 -9.929 -10.538 1.00 43.81 108 ALA A C 1
ATOM 857 O O . ALA A 1 108 ? -13.131 -10.801 -9.709 1.00 43.81 108 ALA A O 1
ATOM 858 N N . CYS A 1 109 ? -11.814 -9.147 -10.448 1.00 42.38 109 CYS A N 1
ATOM 859 C CA . CYS A 1 109 ? -10.825 -9.257 -9.375 1.00 42.38 109 CYS A CA 1
ATOM 860 C C . CYS A 1 109 ? -11.273 -8.527 -8.092 1.00 42.38 109 CYS A C 1
ATOM 862 O O . CYS A 1 109 ? -10.873 -8.926 -7.002 1.00 42.38 109 CYS A O 1
ATOM 864 N N . SER A 1 110 ? -12.137 -7.506 -8.207 1.00 40.56 110 SER A N 1
ATOM 865 C CA . SER A 1 110 ? -12.808 -6.861 -7.066 1.00 40.56 110 SER A CA 1
ATOM 866 C C . SER A 1 110 ? -14.128 -7.530 -6.664 1.00 40.56 110 SER A C 1
ATOM 868 O O . SER A 1 110 ? -14.573 -7.357 -5.533 1.00 40.56 110 SER A O 1
ATOM 870 N N . SER A 1 111 ? -14.751 -8.317 -7.547 1.00 32.97 111 SER A N 1
ATOM 871 C CA . SER A 1 111 ? -15.980 -9.057 -7.262 1.00 32.97 111 SER A CA 1
ATOM 872 C C . SER A 1 111 ? -15.687 -10.524 -6.929 1.00 32.97 111 SER A C 1
ATOM 874 O O . SER A 1 111 ? -15.872 -11.410 -7.767 1.00 32.97 111 SER A O 1
ATOM 876 N N . GLN A 1 112 ? -15.326 -10.823 -5.678 1.00 35.59 112 GLN A N 1
ATOM 877 C CA . GLN A 1 112 ? -15.701 -12.123 -5.108 1.00 35.59 112 GLN A CA 1
ATOM 878 C C . GLN A 1 112 ? -17.197 -12.112 -4.776 1.00 35.59 112 GLN A C 1
ATOM 880 O O . GLN A 1 112 ? -17.576 -12.080 -3.620 1.00 35.59 112 GLN A O 1
ATOM 885 N N . GLU A 1 113 ? -18.029 -12.077 -5.816 1.00 37.16 113 GLU A N 1
ATOM 886 C CA . GLU A 1 113 ? -19.391 -12.616 -5.853 1.00 37.16 113 GLU A CA 1
ATOM 887 C C . GLU A 1 113 ? -19.982 -12.317 -7.232 1.00 37.16 113 GLU A C 1
ATOM 889 O O . GLU A 1 113 ? -20.561 -11.268 -7.510 1.00 37.16 113 GLU A O 1
ATOM 894 N N . ARG A 1 114 ? -19.835 -13.279 -8.138 1.00 31.69 114 ARG A N 1
ATOM 895 C CA . ARG A 1 114 ? -20.853 -13.501 -9.160 1.00 31.69 114 ARG A CA 1
ATOM 896 C C . ARG A 1 114 ? -21.020 -15.004 -9.321 1.00 31.69 114 ARG A C 1
ATOM 898 O O . ARG A 1 114 ? -20.480 -15.631 -10.229 1.00 31.69 114 ARG A O 1
ATOM 905 N N . LEU A 1 115 ? -21.710 -15.579 -8.336 1.00 31.83 115 LEU A N 1
ATOM 906 C CA . LEU A 1 115 ? -22.307 -16.902 -8.444 1.00 31.83 115 LEU A CA 1
ATOM 907 C C . LEU A 1 115 ? -23.213 -16.937 -9.681 1.00 31.83 115 LEU A C 1
ATOM 909 O O . LEU A 1 115 ? -23.876 -15.961 -10.029 1.00 31.83 115 LEU A O 1
ATOM 913 N N . LYS A 1 116 ? -23.167 -18.084 -10.354 1.00 41.22 116 LYS A N 1
ATOM 914 C CA . LYS A 1 116 ? -23.903 -18.427 -11.568 1.00 41.22 116 LYS A CA 1
ATOM 915 C C . LYS A 1 116 ? -25.400 -18.110 -11.448 1.00 41.22 116 LYS A C 1
ATOM 917 O O . LYS A 1 116 ? -26.059 -18.616 -10.549 1.00 41.22 116 LYS A O 1
ATOM 922 N N . THR A 1 117 ? -25.934 -17.444 -12.461 1.00 32.84 117 THR A N 1
ATOM 923 C CA . THR A 1 117 ? -27.294 -17.648 -12.981 1.00 32.84 117 THR A CA 1
ATOM 924 C C . THR A 1 117 ? -27.145 -17.706 -14.500 1.00 32.84 117 THR A C 1
ATOM 926 O O . THR A 1 117 ? -26.878 -16.706 -15.153 1.00 32.84 117 THR A O 1
ATOM 929 N N . SER A 1 118 ? -26.939 -18.893 -15.078 1.00 39.50 118 SER A N 1
ATOM 930 C CA . SER A 1 118 ? -28.007 -19.678 -15.720 1.00 39.50 118 SER A CA 1
ATOM 931 C C . SER A 1 118 ? -29.182 -18.820 -16.186 1.00 39.50 118 SER A C 1
ATOM 933 O O . SER A 1 118 ? -30.024 -18.467 -15.369 1.00 39.50 118 SER A O 1
ATOM 935 N N . HIS A 1 119 ? -29.207 -18.489 -17.475 1.00 37.38 119 HIS A N 1
ATOM 936 C CA . HIS A 1 119 ? -30.348 -18.643 -18.383 1.00 37.38 119 HIS A CA 1
ATOM 937 C C . HIS A 1 119 ? -29.975 -17.996 -19.716 1.00 37.38 119 HIS A C 1
ATOM 939 O O . HIS A 1 119 ? -29.992 -16.774 -19.839 1.00 37.38 119 HIS A O 1
ATOM 945 N N . LEU A 1 120 ? -29.565 -18.837 -20.665 1.00 36.81 120 LEU A N 1
ATOM 946 C CA . LEU A 1 120 ? -30.145 -19.016 -21.999 1.00 36.81 120 LEU A CA 1
ATOM 947 C C . LEU A 1 120 ? -29.452 -20.220 -22.648 1.00 36.81 120 LEU A C 1
ATOM 949 O O . LEU A 1 120 ? -28.208 -20.305 -22.537 1.00 36.81 120 LEU A O 1
#

Nearest PDB structures (foldseek):
  4h5u-assembly1_C-2  TM=8.556E-01  e=5.477E-07  Saccharomyces cerevisiae S288C
  5g3o-assembly1_E  TM=8.916E-01  e=6.526E-06  Bacillus cereus
  6mg6-assembly2_D  TM=7.577E-01  e=3.737E-06  Helicobacter pylori G27
  5h8l-assembly2_P  TM=8.182E-01  e=1.290E-05  Medicago truncatula
  5h8i-assembly1_A  TM=7.797E-01  e=6.526E-06  Medicago truncatula

Solvent-accessible surface area (backbone atoms only — not c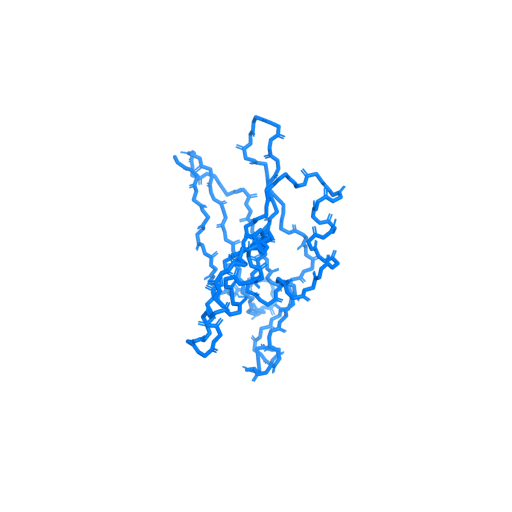omparable to full-atom values): 7188 Å² total; per-residue (Å²): 100,73,43,76,67,49,67,44,83,40,72,43,88,89,73,73,43,30,27,50,31,30,43,27,30,42,68,87,70,46,80,60,38,84,28,36,34,55,49,64,52,62,95,74,50,37,64,80,68,38,48,63,32,89,64,82,35,61,33,78,76,53,96,92,38,29,35,20,54,41,44,50,55,34,73,78,40,63,67,56,58,50,50,36,41,76,73,54,29,76,44,78,46,70,47,66,87,76,60,77,94,40,58,71,55,54,51,56,75,72,41,94,72,78,78,87,76,89,84,132

InterPro domains:
  IPR001110 Uncharacterised protein family UPF0012, conserved site [PS01227] (68-88)
  IPR003010 Carbon-nitrogen hydrolase [PF00795] (1-100)
  IPR003010 Carbon-nitrogen hydrolase [PS50263] (1-120)
  IPR036526 Carbon-nitrogen hydrolase superfamily [G3DSA:3.60.110.10] (1-116)
  IPR036526 Carbon-nitrogen hydrolase superfamily [SSF56317] (1-103)

Organism: Bacillus safensis (NCBI:txid561879)

Radius of gyration: 15.91 Å; Cα contacts (8 Å, |Δi|>4): 195; chains: 1; bounding box: 47×36×38 Å

Sequence (120 aa):
MYLIAGSVLNKRTEDENITNTMYVFNRQGELLLDYDKIHLFRLMDEHNYLTAGDQLGLFDYGEDVTIGAMICYDLRFPQLSRTLVNKGAKVLVNTAQWPSARGTIGAACSSQERLKTSHL

Secondary structure (DSSP, 8-state):
--EEEEEEEEE-TTT--EEEEEEEE-TTS-EEEEEE-SS--GGGTHHHH-PPP-S--EEEEETTEEEEEEEGGGGG-HHHHHHHHHTTEEEEEEE----GGGHHHHHHHH-S--------

Foldseek 3Di:
DKDFPFWDWDQDPPPSATFTWIWIAAPVRDTFWTDTAADADPVVPRVVRHDHDDDWTWGDNDPQAIEGEHEAVRLVPVVNVVVRVVVRHPYYDYRYDDDPVCPPVVCVSVDPDDDDDDDD

Mean predicted aligned error: 8.04 Å